Protein AF-A0A530RBL2-F1 (afdb_monomer)

Nearest PDB structures (foldseek):
  4amm-assembly1_A  TM=4.588E-01  e=7.054E+00  Micromonospora chersina
  3c8w-assembly1_A  TM=2.241E-01  e=6.669E+00  Legionella pneumophila subsp. pneumophila str. Philadelphia 1

Foldseek 3Di:
DDDDPPDPVVVVVVVVVVVVVVPPPPPPDPPDPDDDDDDQDDDDDPDADDDWKKWWKWFAPDQVVLVVQADPQWDWGDDPNTIIIIGIDDPPDDTPRTHTDDIGTD

pLDDT: mean 82.59, std 19.67, range [37.44, 98.62]

Mean predicted aligned error: 13.22 Å

Solvent-accessible surface area (backbone atoms only — not comparable to full-atom values): 6985 Å² total; per-residue (Å²): 133,83,82,82,75,80,55,70,71,63,58,56,57,56,62,58,58,60,61,64,62,73,70,71,73,70,78,78,70,80,79,79,78,79,84,78,91,72,84,88,78,87,79,91,69,95,71,78,79,86,73,74,52,19,46,36,36,23,39,33,97,39,62,66,59,25,50,74,63,44,52,96,56,35,48,53,49,77,57,95,95,39,27,34,30,41,34,58,37,59,78,92,69,87,56,87,85,46,45,83,74,51,74,48,71,124

Secondary structure (DSSP, 8-state):
-------HHHHHHHHHHHHHHTTS------S--------S-----SSPPSS--EEEEEEESSHHHHHHH--TTEEEEEETTEEEEEEEESTT---TT-EEEEEE--

Radius of gyration: 31.28 Å; Cα contacts (8 Å, |Δi|>4): 132; chains: 1; bounding box: 29×58×92 Å

Sequence (106 aa):
MKPHSLSARRIGVLLFSLWAFGLMTSASMPADSKFAVKPVVEKKLKELPPGPLFWRLENFPTLAQAQSAAGPTSLAAEVAGKVWLFTLGPKDGSTPGGAKVVEIGP

Structure (mmCIF, N/CA/C/O backbone):
data_AF-A0A530RBL2-F1
#
_entry.id   AF-A0A530RBL2-F1
#
loop_
_atom_site.group_PDB
_atom_site.id
_atom_site.type_symbol
_atom_site.label_atom_id
_atom_site.label_alt_id
_atom_site.label_comp_id
_atom_site.label_asym_id
_atom_site.label_entity_id
_atom_site.label_seq_id
_atom_site.pdbx_PDB_ins_code
_atom_site.Cartn_x
_atom_site.Cartn_y
_atom_site.Cartn_z
_atom_site.occupancy
_atom_site.B_iso_or_equiv
_atom_site.auth_seq_id
_atom_site.auth_comp_id
_atom_site.auth_asym_id
_atom_site.auth_atom_id
_atom_site.pdbx_PDB_model_num
ATOM 1 N N . MET A 1 1 ? 10.668 -41.959 -81.440 1.00 38.81 1 MET A N 1
ATOM 2 C CA . MET A 1 1 ? 10.076 -40.600 -81.452 1.00 38.81 1 MET A CA 1
ATOM 3 C C . MET A 1 1 ? 10.464 -39.881 -80.159 1.00 38.81 1 MET A C 1
ATOM 5 O O . MET A 1 1 ? 10.617 -40.542 -79.145 1.00 38.81 1 MET A 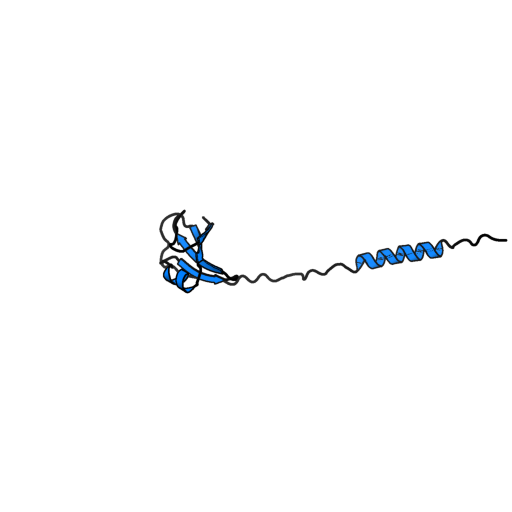O 1
ATOM 9 N N . LYS A 1 2 ? 10.740 -38.574 -80.265 1.00 37.44 2 LYS A N 1
ATOM 10 C CA . LYS A 1 2 ? 11.390 -37.639 -79.315 1.00 37.44 2 LYS A CA 1
ATOM 11 C C . LYS A 1 2 ? 11.008 -37.793 -77.818 1.00 37.44 2 LYS A C 1
ATOM 13 O O . LYS A 1 2 ? 9.815 -37.819 -77.528 1.00 37.44 2 LYS A O 1
ATOM 18 N N . PRO A 1 3 ? 11.960 -37.728 -76.862 1.00 47.91 3 PRO A N 1
ATOM 19 C CA . PRO A 1 3 ? 11.632 -37.407 -75.475 1.00 47.91 3 PRO A CA 1
ATOM 20 C C . PRO A 1 3 ? 11.299 -35.912 -75.365 1.00 47.91 3 PRO A C 1
ATOM 22 O O . PRO A 1 3 ? 12.079 -35.049 -75.776 1.00 47.91 3 PRO A O 1
ATOM 25 N N . HIS A 1 4 ? 10.117 -35.597 -74.837 1.00 50.47 4 HIS A N 1
ATOM 26 C CA . HIS A 1 4 ? 9.720 -34.224 -74.550 1.00 50.47 4 HIS A CA 1
ATOM 27 C C . HIS A 1 4 ? 10.572 -33.681 -73.400 1.00 50.47 4 HIS A C 1
ATOM 29 O O . HIS A 1 4 ? 10.361 -34.005 -72.235 1.00 50.47 4 HIS A O 1
ATOM 35 N N . SER A 1 5 ? 11.547 -32.843 -73.753 1.00 56.12 5 SER A N 1
ATOM 36 C CA . SER A 1 5 ? 12.251 -31.962 -72.827 1.00 56.12 5 SER A CA 1
ATOM 37 C C . SER A 1 5 ? 11.216 -31.104 -72.093 1.00 56.12 5 SER A C 1
ATOM 39 O O . SER A 1 5 ? 10.620 -30.187 -72.664 1.00 56.12 5 SER A O 1
ATOM 41 N N . LEU A 1 6 ? 10.971 -31.426 -70.823 1.00 53.50 6 LEU A N 1
ATOM 42 C CA . LEU A 1 6 ? 10.333 -30.515 -69.883 1.00 53.50 6 LEU A CA 1
ATOM 43 C C . LEU A 1 6 ? 11.253 -29.301 -69.766 1.00 53.50 6 LEU A C 1
ATOM 45 O O . LEU A 1 6 ? 12.302 -29.338 -69.131 1.00 53.50 6 LEU A O 1
ATOM 49 N N . SER A 1 7 ? 10.879 -28.250 -70.492 1.00 54.12 7 SER A N 1
ATOM 50 C CA . SER A 1 7 ? 11.623 -27.006 -70.602 1.00 54.12 7 SER A CA 1
ATOM 51 C C . SER A 1 7 ? 12.001 -26.482 -69.215 1.00 54.12 7 SER A C 1
ATOM 53 O O . SER A 1 7 ? 11.124 -26.151 -68.414 1.00 54.12 7 SER A O 1
ATOM 55 N N . ALA A 1 8 ? 13.308 -26.333 -68.972 1.00 52.38 8 ALA A N 1
ATOM 56 C CA . ALA A 1 8 ? 13.900 -25.682 -67.797 1.00 52.38 8 ALA A CA 1
ATOM 57 C C . ALA A 1 8 ? 13.274 -24.303 -67.485 1.00 52.38 8 ALA A C 1
ATOM 59 O O . ALA A 1 8 ? 13.295 -23.825 -66.352 1.00 52.38 8 ALA A O 1
ATOM 60 N N . ARG A 1 9 ? 12.622 -23.703 -68.486 1.00 51.78 9 ARG A N 1
ATOM 61 C CA . ARG A 1 9 ? 11.867 -22.455 -68.409 1.00 51.78 9 ARG A CA 1
ATOM 62 C C . ARG A 1 9 ? 10.640 -22.525 -67.489 1.00 51.78 9 ARG A C 1
ATOM 64 O O . ARG A 1 9 ? 10.267 -21.501 -66.934 1.00 51.78 9 ARG A O 1
ATOM 71 N N . ARG A 1 10 ? 10.019 -23.700 -67.297 1.00 51.19 10 ARG A N 1
ATOM 72 C CA . ARG A 1 10 ? 8.865 -23.867 -66.383 1.00 51.19 10 ARG A CA 1
ATOM 73 C C . ARG A 1 10 ? 9.283 -24.002 -64.915 1.00 51.19 10 ARG A C 1
ATOM 75 O O . ARG A 1 10 ? 8.537 -23.587 -64.038 1.00 51.19 10 ARG A O 1
ATOM 82 N N . ILE A 1 11 ? 10.484 -24.522 -64.656 1.00 51.78 11 ILE A N 1
ATOM 83 C CA . ILE A 1 11 ? 11.023 -24.721 -63.301 1.00 51.78 11 ILE A CA 1
ATOM 84 C C . ILE A 1 11 ? 11.540 -23.394 -62.723 1.00 51.78 11 ILE A C 1
ATOM 86 O O . ILE A 1 11 ? 11.299 -23.094 -61.556 1.00 51.78 11 ILE A O 1
ATOM 90 N N . GLY A 1 12 ? 12.166 -22.548 -63.552 1.00 47.72 12 GLY A N 1
ATOM 91 C CA . GLY A 1 12 ? 12.657 -21.233 -63.117 1.00 47.72 12 GLY A CA 1
ATOM 92 C C . GLY A 1 12 ? 11.552 -20.255 -62.693 1.00 47.72 12 GLY A C 1
ATOM 93 O O . GLY A 1 12 ? 11.740 -19.488 -61.754 1.00 47.72 12 GLY A O 1
ATOM 94 N N . VAL A 1 13 ? 10.379 -20.310 -63.334 1.00 52.59 13 VAL A N 1
ATOM 95 C CA . VAL A 1 13 ? 9.249 -19.410 -63.027 1.00 52.59 13 VAL A CA 1
ATOM 96 C C . VAL A 1 13 ? 8.567 -19.774 -61.700 1.00 52.59 13 VAL A C 1
ATOM 98 O O . VAL A 1 13 ? 8.151 -18.884 -60.962 1.00 52.59 13 VAL A O 1
ATOM 101 N N . LEU A 1 14 ? 8.502 -21.063 -61.350 1.00 52.38 14 LEU A N 1
ATOM 102 C CA . LEU A 1 14 ? 7.889 -21.517 -60.094 1.00 52.38 14 LEU A CA 1
ATOM 103 C C . LEU A 1 14 ? 8.753 -21.200 -58.861 1.00 52.38 14 LEU A C 1
ATOM 105 O O . LEU A 1 14 ? 8.213 -20.834 -57.820 1.00 52.38 14 LEU A O 1
ATOM 109 N N . LEU A 1 15 ? 10.083 -21.266 -58.978 1.00 52.88 15 LEU A N 1
ATOM 110 C CA . LEU A 1 15 ? 10.994 -20.943 -57.870 1.00 52.88 15 LEU A CA 1
ATOM 111 C C . LEU A 1 15 ? 11.083 -19.433 -57.590 1.00 52.88 15 LEU A C 1
ATOM 113 O O . LEU A 1 15 ? 11.213 -19.036 -56.435 1.00 52.88 15 LEU A O 1
ATOM 117 N N . PHE A 1 16 ? 10.925 -18.581 -58.608 1.00 52.69 16 PHE A N 1
ATOM 118 C CA . PHE A 1 16 ? 10.857 -17.124 -58.419 1.00 52.69 16 PHE A CA 1
ATOM 119 C C . PHE A 1 16 ? 9.554 -16.661 -57.744 1.00 52.69 16 PHE A C 1
ATOM 121 O O . PHE A 1 16 ? 9.559 -15.686 -56.994 1.00 52.69 16 PHE A O 1
ATOM 128 N N . SER A 1 17 ? 8.443 -17.375 -57.957 1.00 53.19 17 SER A N 1
ATOM 129 C CA . SER A 1 17 ? 7.152 -17.054 -57.333 1.00 53.19 17 SER A CA 1
ATOM 130 C C . SER A 1 17 ? 7.135 -17.292 -55.819 1.00 53.19 17 SER A C 1
ATOM 132 O O . SER A 1 17 ? 6.400 -16.608 -55.109 1.00 53.19 17 SER A O 1
ATOM 134 N N . LEU A 1 18 ? 7.922 -18.247 -55.310 1.00 51.22 18 LEU A N 1
ATOM 135 C CA . LEU A 1 18 ? 7.950 -18.573 -53.880 1.00 51.22 18 LEU A CA 1
ATOM 136 C C . LEU A 1 18 ? 8.740 -17.552 -53.048 1.00 51.22 18 LEU A C 1
ATOM 138 O O . LEU A 1 18 ? 8.463 -17.386 -51.863 1.00 51.22 18 LEU A O 1
ATOM 142 N N . TRP A 1 19 ? 9.690 -16.836 -53.656 1.00 50.78 19 TRP A N 1
ATOM 143 C CA . TRP A 1 19 ? 10.505 -15.856 -52.933 1.00 50.78 19 TRP A CA 1
ATOM 144 C C . TRP A 1 19 ? 9.790 -14.508 -52.752 1.00 50.78 19 TRP A C 1
ATOM 146 O O . TRP A 1 19 ? 9.979 -13.834 -51.743 1.00 50.78 19 TRP A O 1
ATOM 156 N N . ALA A 1 20 ? 8.890 -14.156 -53.675 1.00 51.78 20 ALA A N 1
ATOM 157 C CA . ALA A 1 20 ? 8.102 -12.925 -53.600 1.00 51.78 20 ALA A CA 1
ATOM 158 C C . ALA A 1 20 ? 6.994 -12.965 -52.526 1.00 51.78 20 ALA A C 1
ATOM 160 O O . ALA A 1 20 ? 6.628 -11.921 -51.990 1.00 51.78 20 ALA A O 1
ATOM 161 N N . PHE A 1 21 ? 6.485 -14.150 -52.168 1.00 51.75 21 PHE A N 1
ATOM 162 C CA . PHE A 1 21 ? 5.446 -14.288 -51.136 1.00 51.75 21 PHE A CA 1
ATOM 163 C C . PHE A 1 21 ? 5.992 -14.261 -49.702 1.00 51.75 21 PHE A C 1
ATOM 165 O O . PHE A 1 21 ? 5.283 -13.842 -48.790 1.00 51.75 21 PHE A O 1
ATOM 172 N N . GLY A 1 22 ? 7.253 -14.655 -49.490 1.00 52.06 22 GLY A N 1
ATOM 173 C CA . GLY A 1 22 ? 7.873 -14.671 -48.158 1.00 52.06 22 GLY A CA 1
ATOM 174 C C . GLY A 1 22 ? 8.212 -13.288 -47.590 1.00 52.06 22 GLY A C 1
ATOM 175 O O . GLY A 1 22 ? 8.464 -13.169 -46.396 1.00 52.06 22 GLY A O 1
ATOM 176 N N . LEU A 1 23 ? 8.207 -12.239 -48.421 1.00 53.84 23 LEU A N 1
ATOM 177 C CA . LEU A 1 23 ? 8.571 -10.873 -48.019 1.00 53.84 23 LEU A CA 1
ATOM 178 C C . LEU A 1 23 ? 7.369 -9.972 -47.687 1.00 53.84 23 LEU A C 1
ATOM 180 O O . LEU A 1 23 ? 7.573 -8.857 -47.215 1.00 53.84 23 LEU A O 1
ATOM 184 N N . MET A 1 24 ? 6.125 -10.417 -47.916 1.00 54.62 24 MET A N 1
ATOM 185 C CA . MET A 1 24 ? 4.933 -9.567 -47.733 1.00 54.62 24 MET A CA 1
ATOM 186 C C . MET A 1 24 ? 4.163 -9.787 -46.425 1.00 54.62 24 MET A C 1
ATOM 188 O O . MET A 1 24 ? 3.225 -9.046 -46.147 1.00 54.62 24 MET A O 1
ATOM 192 N N . THR A 1 25 ? 4.567 -10.734 -45.576 1.00 54.38 25 THR A N 1
ATOM 193 C CA . THR A 1 25 ? 3.961 -10.934 -44.246 1.00 54.38 25 THR A CA 1
ATOM 194 C C . THR A 1 25 ? 4.882 -10.459 -43.126 1.00 54.38 25 THR A C 1
ATOM 196 O O . THR A 1 25 ? 5.055 -11.139 -42.117 1.00 54.38 25 THR A O 1
ATOM 199 N N . SER A 1 26 ? 5.494 -9.288 -43.283 1.00 58.72 26 SER A N 1
ATOM 200 C CA . SER A 1 26 ? 6.033 -8.573 -42.127 1.00 58.72 26 SER A CA 1
ATOM 201 C C . SER A 1 26 ? 4.846 -7.976 -41.382 1.00 58.72 26 SER A C 1
ATOM 203 O O . SER A 1 26 ? 4.284 -6.971 -41.813 1.00 58.72 26 SER A O 1
ATOM 205 N N . ALA A 1 27 ? 4.418 -8.625 -40.297 1.00 65.25 27 ALA A N 1
ATOM 206 C CA . ALA A 1 27 ? 3.445 -8.044 -39.384 1.00 65.25 27 ALA A CA 1
ATOM 207 C C . ALA A 1 27 ? 3.986 -6.682 -38.924 1.00 65.25 27 ALA A C 1
ATOM 209 O O . ALA A 1 27 ? 4.985 -6.610 -38.209 1.00 65.25 27 ALA A O 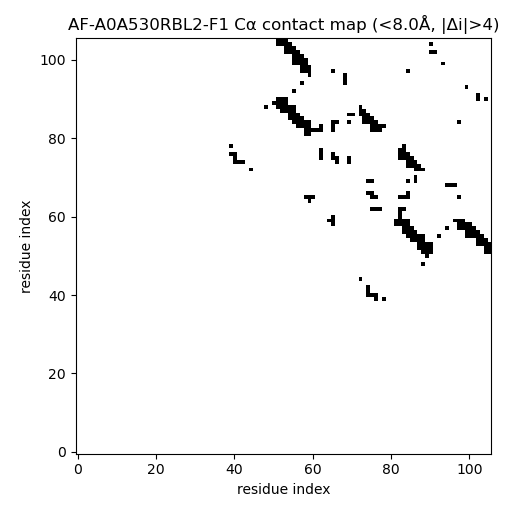1
ATOM 210 N N . SER A 1 28 ? 3.361 -5.599 -39.385 1.00 64.25 28 SER A N 1
ATOM 211 C CA . SER A 1 28 ? 3.644 -4.261 -38.882 1.00 64.25 28 SER A CA 1
ATOM 212 C C . SER A 1 28 ? 3.175 -4.232 -37.430 1.00 64.25 28 SER A C 1
ATOM 214 O O . SER A 1 28 ? 1.982 -4.135 -37.150 1.00 64.25 28 SER A O 1
ATOM 216 N N . MET A 1 29 ? 4.111 -4.402 -36.497 1.00 66.19 29 MET A N 1
ATOM 217 C CA . MET A 1 29 ? 3.872 -4.034 -35.108 1.00 66.19 29 MET A CA 1
ATOM 218 C C . MET A 1 29 ? 3.630 -2.522 -35.110 1.00 66.19 29 MET A C 1
ATOM 220 O O . MET A 1 29 ? 4.457 -1.805 -35.684 1.00 66.19 29 MET A O 1
ATOM 224 N N . PRO A 1 30 ? 2.527 -2.020 -34.531 1.00 67.88 30 PRO A N 1
ATOM 225 C CA . PRO A 1 30 ? 2.326 -0.585 -34.420 1.00 67.88 30 PRO A CA 1
ATOM 226 C C . PRO A 1 30 ? 3.536 0.020 -33.701 1.00 67.88 30 PRO A C 1
ATOM 228 O O . PRO A 1 30 ? 3.803 -0.283 -32.537 1.00 67.88 30 PRO A O 1
ATOM 231 N N . ALA A 1 31 ? 4.296 0.831 -34.436 1.00 67.75 31 ALA A N 1
ATOM 232 C CA . ALA A 1 31 ? 5.363 1.640 -33.880 1.00 67.75 31 ALA A CA 1
ATOM 233 C C . ALA A 1 31 ? 4.733 2.706 -32.973 1.00 67.75 31 ALA A C 1
ATOM 235 O O . ALA A 1 31 ? 3.726 3.314 -33.331 1.00 67.75 31 ALA A O 1
ATOM 236 N N . ASP A 1 32 ? 5.324 2.892 -31.794 1.00 63.53 32 ASP A N 1
ATOM 237 C CA . ASP A 1 32 ? 4.926 3.861 -30.769 1.00 63.53 32 ASP A CA 1
ATOM 238 C C . ASP A 1 32 ? 3.533 3.664 -30.149 1.00 63.53 32 ASP A C 1
ATOM 240 O O . ASP A 1 32 ? 2.608 4.468 -30.278 1.00 63.53 32 ASP A O 1
ATOM 244 N N . SER A 1 33 ? 3.418 2.626 -29.317 1.00 68.94 33 SER A N 1
ATOM 245 C CA . SER A 1 33 ? 2.444 2.658 -28.223 1.00 68.94 33 SER A CA 1
ATOM 246 C C . SER A 1 33 ? 2.904 3.696 -27.196 1.00 68.94 33 SER A C 1
ATOM 248 O O . SER A 1 33 ? 3.736 3.407 -26.340 1.00 68.94 33 SER A O 1
ATOM 250 N N . LYS A 1 34 ? 2.395 4.928 -27.296 1.00 77.06 34 LYS A N 1
ATOM 251 C CA . LYS A 1 34 ? 2.679 6.007 -26.339 1.00 77.06 34 LYS A CA 1
ATOM 252 C C . LYS A 1 34 ? 2.359 5.544 -24.911 1.00 77.06 34 LYS A C 1
ATOM 254 O O . LYS A 1 34 ? 1.191 5.456 -24.533 1.00 77.06 34 LYS A O 1
ATOM 259 N N . PHE A 1 35 ? 3.387 5.269 -24.108 1.00 80.00 35 PHE A N 1
ATOM 260 C CA . PHE A 1 35 ? 3.217 4.942 -22.693 1.00 80.00 35 PHE A CA 1
ATOM 261 C C . PHE A 1 35 ? 2.684 6.173 -21.951 1.00 80.00 35 PHE A C 1
ATOM 263 O O . PHE A 1 35 ? 3.350 7.205 -21.866 1.00 80.00 35 PHE A O 1
ATOM 270 N N . ALA A 1 36 ? 1.461 6.081 -21.432 1.00 79.31 36 ALA A N 1
ATOM 271 C CA . ALA A 1 36 ? 0.861 7.125 -20.614 1.00 79.31 36 ALA A CA 1
ATOM 272 C C . ALA A 1 36 ? 1.011 6.763 -19.134 1.00 79.31 36 ALA A C 1
ATOM 274 O O . ALA A 1 36 ? 0.352 5.847 -18.642 1.00 79.31 36 ALA A O 1
ATOM 275 N N . VAL A 1 37 ? 1.855 7.502 -18.416 1.00 84.50 37 VAL A N 1
ATOM 276 C CA . VAL A 1 37 ? 1.961 7.390 -16.958 1.00 84.50 37 VAL A CA 1
ATOM 277 C C . VAL A 1 37 ? 0.870 8.259 -16.339 1.00 84.50 37 VAL A C 1
ATOM 279 O O . VAL A 1 37 ? 0.964 9.485 -16.350 1.00 84.50 37 VAL A O 1
ATOM 282 N N . LYS A 1 38 ? -0.194 7.628 -15.832 1.00 87.94 38 LYS A N 1
ATOM 283 C CA . LYS A 1 38 ? -1.222 8.301 -15.027 1.00 87.94 38 LYS A CA 1
ATOM 284 C C . LYS A 1 38 ? -0.974 7.984 -13.549 1.00 87.94 38 LYS A C 1
ATOM 286 O O . LYS A 1 38 ? -0.873 6.800 -13.223 1.00 87.94 38 LYS A O 1
ATOM 291 N N . PRO A 1 39 ? -0.872 8.989 -12.662 1.00 89.94 39 PRO A N 1
ATOM 292 C CA . PRO A 1 39 ? -0.742 8.728 -11.235 1.00 89.94 39 PRO A CA 1
ATOM 293 C C . PRO A 1 39 ? -1.990 7.995 -10.733 1.00 89.94 39 PRO A C 1
ATOM 295 O O . PRO A 1 39 ? -3.112 8.387 -11.050 1.00 89.94 39 PRO A O 1
ATOM 298 N N . VAL A 1 40 ? -1.788 6.915 -9.974 1.00 92.69 40 VAL A N 1
ATOM 299 C CA . VAL A 1 40 ? -2.890 6.137 -9.381 1.00 92.69 40 VAL A CA 1
ATOM 300 C C . VA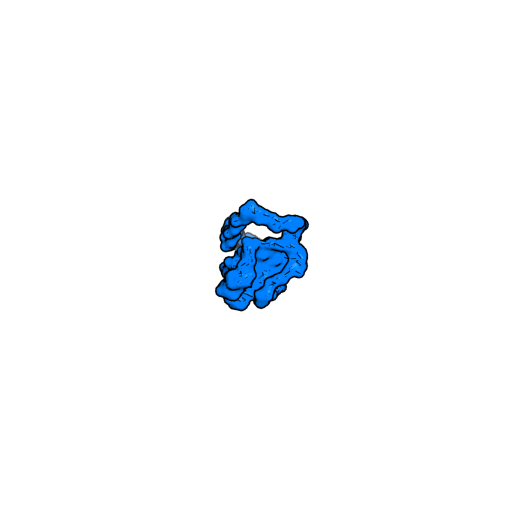L A 1 40 ? -3.436 6.859 -8.151 1.00 92.69 40 VAL A C 1
ATOM 302 O O . VAL A 1 40 ? -4.640 7.050 -8.025 1.00 92.69 40 VAL A O 1
ATOM 305 N N . VAL A 1 41 ? -2.537 7.266 -7.251 1.00 94.12 41 VAL A N 1
ATOM 306 C CA . VAL A 1 41 ? -2.842 7.981 -6.006 1.00 94.12 41 VAL A CA 1
ATOM 307 C C . VAL A 1 41 ? -1.736 8.987 -5.723 1.00 94.12 41 VAL A C 1
ATOM 309 O O . VAL A 1 41 ? -0.579 8.745 -6.067 1.00 94.12 41 VAL A O 1
ATOM 312 N N . GLU A 1 42 ? -2.066 10.072 -5.031 1.00 94.81 42 GLU A N 1
ATOM 313 C CA . GLU A 1 42 ? -1.081 11.016 -4.506 1.00 94.81 42 GLU A CA 1
ATOM 314 C C . GLU A 1 42 ? -1.516 11.502 -3.121 1.00 94.81 42 GLU A C 1
ATOM 316 O O . GLU A 1 42 ? -2.701 11.732 -2.871 1.00 94.81 42 GLU A O 1
ATOM 321 N N . LYS A 1 43 ? -0.549 11.675 -2.216 1.00 93.81 43 LYS A N 1
ATOM 322 C CA . LYS A 1 43 ? -0.751 12.315 -0.915 1.00 93.81 43 LYS A CA 1
ATOM 323 C C . LYS A 1 43 ? 0.399 13.252 -0.626 1.00 93.81 43 LYS A C 1
ATOM 325 O O . LYS A 1 43 ? 1.547 12.826 -0.548 1.00 93.81 43 LYS A O 1
ATOM 330 N N . LYS A 1 44 ? 0.074 14.518 -0.392 1.00 94.88 44 LYS A N 1
ATOM 331 C CA . LYS A 1 44 ? 1.035 15.484 0.134 1.00 94.88 44 LYS A CA 1
ATOM 332 C C . LYS A 1 44 ? 1.157 15.287 1.639 1.00 94.88 44 LYS A C 1
ATOM 334 O O . LYS A 1 44 ? 0.168 15.394 2.364 1.00 94.88 44 LYS A O 1
ATOM 339 N N . LEU A 1 45 ? 2.366 14.988 2.095 1.00 93.19 45 LEU A N 1
ATOM 340 C CA . LEU A 1 45 ? 2.708 14.886 3.510 1.00 93.19 45 LEU A CA 1
ATOM 341 C C . LEU A 1 45 ? 3.402 16.179 3.936 1.00 93.19 45 LEU A C 1
ATOM 343 O O . LEU A 1 4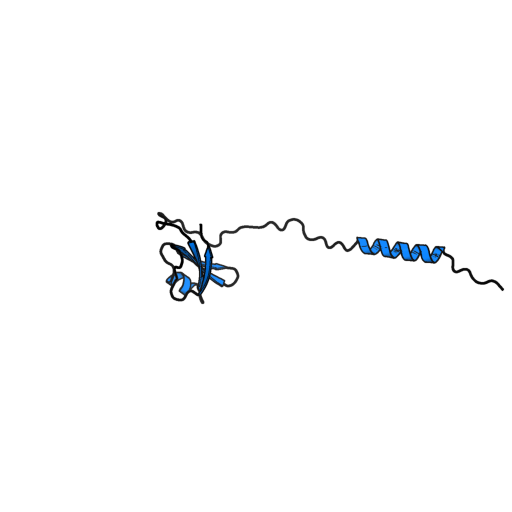5 ? 4.230 16.704 3.197 1.00 93.19 45 LEU A O 1
ATOM 347 N N . LYS A 1 46 ? 3.046 16.706 5.112 1.00 93.56 46 LYS A N 1
ATOM 348 C CA . LYS A 1 46 ? 3.719 17.888 5.676 1.00 93.56 46 LYS A CA 1
ATOM 349 C C . LYS A 1 46 ? 5.151 17.558 6.087 1.00 93.56 46 LYS A C 1
ATOM 351 O O . LYS A 1 46 ? 6.052 18.353 5.867 1.00 93.56 46 LYS A O 1
ATOM 356 N N . GLU A 1 47 ? 5.327 16.372 6.657 1.00 93.31 47 GLU A N 1
ATOM 357 C CA . GLU A 1 47 ? 6.594 15.849 7.150 1.00 93.31 47 GLU A CA 1
ATOM 358 C C . GLU A 1 47 ? 6.665 14.356 6.832 1.00 93.31 47 GLU A C 1
ATOM 360 O O . GLU A 1 47 ? 5.642 13.662 6.798 1.00 93.31 47 GLU A O 1
ATOM 365 N N . LEU A 1 48 ? 7.878 13.874 6.573 1.00 93.56 48 LEU A N 1
ATOM 366 C CA . LEU A 1 48 ? 8.143 12.457 6.363 1.00 93.56 48 LEU A CA 1
ATOM 367 C C . LEU A 1 48 ? 8.498 11.791 7.697 1.00 93.56 48 LEU A C 1
ATOM 369 O O . LEU A 1 48 ? 9.150 12.428 8.528 1.00 93.56 48 LEU A O 1
ATOM 373 N N . PRO A 1 49 ? 8.117 10.515 7.912 1.00 91.81 49 PRO A N 1
ATOM 374 C CA . PRO A 1 49 ? 8.606 9.773 9.065 1.00 91.81 49 PRO A CA 1
ATOM 375 C C . PRO A 1 49 ? 10.143 9.743 9.066 1.00 91.81 49 PRO A C 1
ATOM 377 O O . PRO A 1 49 ? 10.748 9.663 7.993 1.00 91.81 49 PRO A O 1
ATOM 380 N N . PRO A 1 50 ? 10.788 9.811 10.240 1.00 93.12 50 PRO A N 1
ATOM 381 C CA . PRO A 1 50 ? 12.241 9.801 10.318 1.00 93.12 50 PRO A CA 1
ATOM 382 C C . PRO A 1 50 ? 12.822 8.432 9.935 1.00 93.12 50 PRO A C 1
ATOM 384 O O . PRO A 1 50 ? 12.216 7.390 10.186 1.00 93.12 50 PRO A O 1
ATOM 387 N N . GLY A 1 51 ? 14.048 8.444 9.403 1.00 95.06 51 GLY A N 1
ATOM 388 C CA . GLY A 1 51 ? 14.808 7.241 9.047 1.00 95.06 51 GLY A CA 1
ATOM 389 C C . GLY A 1 51 ? 14.578 6.743 7.610 1.00 95.06 51 GLY A C 1
ATOM 390 O O . GLY A 1 51 ? 13.910 7.412 6.823 1.00 95.06 51 GLY A O 1
ATOM 391 N N . PRO A 1 52 ? 15.170 5.591 7.234 1.00 96.25 52 PRO A N 1
ATOM 392 C CA . PRO A 1 52 ? 14.990 4.995 5.910 1.00 96.25 52 PRO A CA 1
ATOM 393 C C . PRO A 1 52 ? 13.529 4.605 5.654 1.00 96.25 52 PRO A C 1
ATOM 395 O O . PRO A 1 52 ? 12.913 3.922 6.475 1.00 96.25 52 PRO A O 1
ATOM 398 N N . LEU A 1 53 ? 12.991 5.011 4.502 1.00 97.12 53 LEU A N 1
ATOM 399 C CA . LEU A 1 53 ? 11.590 4.802 4.145 1.00 97.12 53 LEU A CA 1
ATOM 400 C C . LEU A 1 53 ? 11.438 3.768 3.039 1.00 97.12 53 LEU A C 1
ATOM 402 O O . LEU A 1 53 ? 12.133 3.810 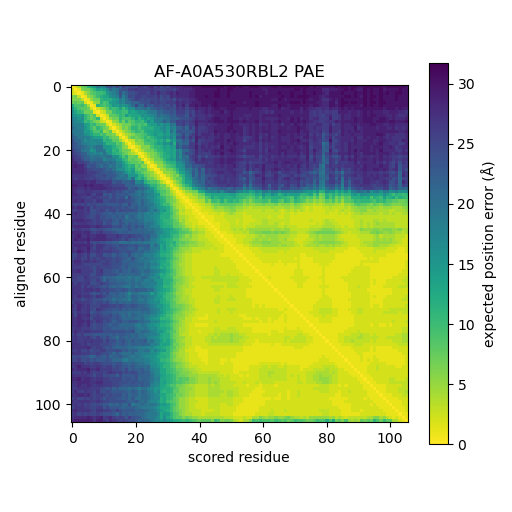2.028 1.00 97.12 53 LEU A O 1
ATOM 406 N N . PHE A 1 54 ? 10.467 2.887 3.231 1.00 97.75 54 PHE A N 1
ATOM 407 C CA . PHE A 1 54 ? 10.106 1.836 2.302 1.00 97.75 54 PHE A CA 1
ATOM 408 C C . PHE A 1 54 ? 8.638 1.996 1.913 1.00 97.75 54 PHE A C 1
ATOM 410 O O . PHE A 1 54 ? 7.776 2.271 2.755 1.00 97.75 54 PHE A O 1
ATOM 417 N N . TRP A 1 55 ? 8.345 1.792 0.633 1.00 97.50 55 TRP A N 1
ATOM 418 C CA . TRP A 1 55 ? 6.985 1.584 0.166 1.00 97.50 55 TRP A CA 1
ATOM 419 C C . TRP A 1 55 ? 6.581 0.147 0.452 1.00 97.50 55 TRP A C 1
ATOM 421 O O . TRP A 1 55 ? 7.100 -0.789 -0.157 1.00 97.50 55 TRP A O 1
ATOM 431 N N . ARG A 1 56 ? 5.619 -0.026 1.352 1.00 97.94 56 ARG A N 1
ATOM 432 C CA . ARG A 1 56 ? 4.930 -1.295 1.560 1.00 97.94 56 ARG A CA 1
ATOM 433 C C . ARG A 1 56 ? 3.649 -1.313 0.740 1.00 97.94 56 ARG A C 1
ATOM 435 O O . ARG A 1 56 ? 2.812 -0.419 0.881 1.00 97.94 56 ARG A O 1
ATOM 442 N N . LEU A 1 57 ? 3.508 -2.330 -0.104 1.00 98.06 57 LEU A N 1
ATOM 443 C CA . LEU A 1 57 ? 2.315 -2.571 -0.908 1.00 98.06 57 LEU A CA 1
ATOM 444 C C . LEU A 1 57 ? 1.600 -3.805 -0.371 1.00 98.06 57 LEU A C 1
ATOM 446 O O . LEU A 1 57 ? 2.150 -4.911 -0.367 1.00 98.06 57 LEU A O 1
ATOM 450 N N . GLU A 1 58 ? 0.363 -3.606 0.057 1.00 98.62 58 GLU A N 1
ATOM 451 C CA . GLU A 1 58 ? -0.512 -4.651 0.579 1.00 98.62 58 GLU A CA 1
ATOM 452 C C . GLU A 1 58 ? -1.789 -4.732 -0.263 1.00 98.62 58 GLU A C 1
ATOM 454 O O . GLU A 1 58 ? -2.240 -3.734 -0.830 1.00 98.62 58 GLU A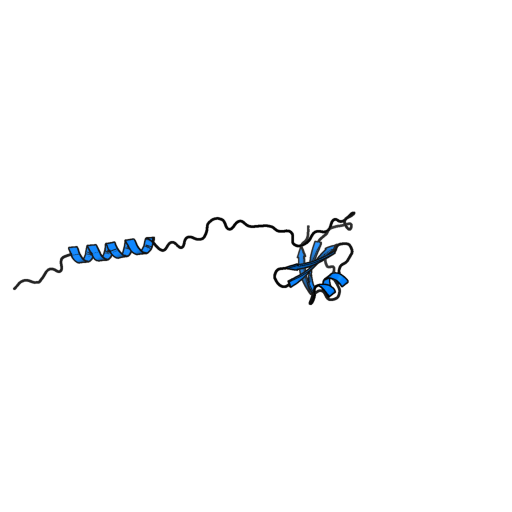 O 1
ATOM 459 N N . ASN A 1 59 ? -2.372 -5.924 -0.386 1.00 98.62 59 ASN A N 1
ATOM 460 C CA . ASN A 1 59 ? -3.697 -6.112 -0.976 1.00 98.62 59 ASN A CA 1
ATOM 461 C C . ASN A 1 59 ? -4.747 -6.296 0.119 1.00 98.62 59 ASN A C 1
ATOM 463 O O . ASN A 1 59 ? -4.482 -6.934 1.137 1.00 98.62 59 ASN A O 1
ATOM 467 N N . PHE A 1 60 ? -5.937 -5.754 -0.123 1.00 98.62 60 PHE A N 1
ATOM 468 C CA . PHE A 1 60 ? -7.105 -5.912 0.741 1.00 98.62 60 PHE A CA 1
ATOM 469 C C . PHE A 1 60 ? -8.269 -6.539 -0.038 1.00 98.62 60 PHE A C 1
ATOM 471 O O . PHE A 1 60 ? -8.329 -6.401 -1.260 1.00 98.62 60 PHE A O 1
ATOM 478 N N . PRO A 1 61 ? -9.218 -7.201 0.644 1.00 98.19 61 PRO A N 1
ATOM 479 C CA . PRO A 1 61 ? -10.424 -7.723 0.003 1.00 98.19 61 PRO A CA 1
ATOM 480 C C . PRO A 1 61 ? -11.338 -6.637 -0.581 1.00 98.19 61 PRO A C 1
ATOM 482 O O . PRO A 1 61 ? -11.961 -6.857 -1.616 1.00 98.19 61 PRO A O 1
ATOM 485 N N . THR A 1 62 ? -11.445 -5.474 0.074 1.00 98.25 62 THR A N 1
ATOM 486 C CA . THR A 1 62 ? -12.304 -4.366 -0.377 1.00 98.25 62 THR A CA 1
ATOM 487 C C . THR A 1 62 ? -11.643 -3.008 -0.174 1.00 98.25 62 THR A C 1
ATOM 489 O O . THR A 1 62 ? -10.842 -2.820 0.747 1.00 98.25 62 THR A O 1
ATOM 492 N N . LEU A 1 63 ? -12.015 -2.029 -1.009 1.00 98.31 63 LEU A N 1
ATOM 493 C CA . LEU A 1 63 ? -11.505 -0.659 -0.902 1.00 98.31 63 LEU A CA 1
ATOM 494 C C . LEU A 1 63 ? -11.829 -0.029 0.457 1.00 98.31 63 LEU A C 1
ATOM 496 O O . LEU A 1 63 ? -10.972 0.629 1.039 1.00 98.31 63 LEU A O 1
ATOM 500 N N . ALA A 1 64 ? -13.021 -0.294 0.996 1.00 98.31 64 ALA A N 1
ATOM 501 C CA . ALA A 1 64 ? -13.423 0.193 2.312 1.00 98.31 64 ALA A CA 1
ATOM 502 C C . ALA A 1 64 ? -12.491 -0.321 3.422 1.00 98.31 64 ALA A C 1
ATOM 504 O O . ALA A 1 64 ? -12.061 0.460 4.266 1.00 98.31 64 ALA A O 1
ATOM 505 N N . GLN A 1 65 ? -12.111 -1.603 3.394 1.00 98.44 65 GLN A N 1
ATOM 506 C CA . GLN A 1 65 ? -11.176 -2.161 4.378 1.00 98.44 65 GLN A CA 1
ATOM 507 C C . GLN A 1 65 ? -9.783 -1.535 4.261 1.00 98.44 65 GLN A C 1
ATOM 509 O O . GLN A 1 65 ? -9.192 -1.181 5.279 1.00 98.44 65 GLN A O 1
ATOM 514 N N . ALA A 1 66 ? -9.285 -1.333 3.037 1.00 98.38 66 ALA A N 1
ATOM 515 C CA . ALA A 1 66 ? -8.013 -0.646 2.820 1.00 98.38 66 ALA A CA 1
ATOM 516 C C . ALA A 1 66 ? -8.049 0.800 3.338 1.00 98.38 66 ALA A C 1
ATOM 518 O O . ALA A 1 66 ? -7.104 1.251 3.980 1.00 98.38 66 ALA A O 1
ATOM 519 N N . GLN A 1 67 ? -9.144 1.524 3.096 1.00 98.00 67 GLN A N 1
ATOM 520 C CA . GLN A 1 67 ? -9.333 2.892 3.583 1.00 98.00 67 GLN A CA 1
ATOM 521 C C . GLN A 1 67 ? -9.413 2.951 5.111 1.00 98.00 67 GLN A C 1
ATOM 523 O O . GLN A 1 67 ? -8.797 3.828 5.710 1.00 98.00 67 GLN A O 1
ATOM 528 N N . SER A 1 68 ? -10.116 2.013 5.751 1.00 98.12 68 SER A N 1
ATOM 529 C CA . SER A 1 68 ? -10.177 1.924 7.215 1.00 98.12 68 SER A CA 1
ATOM 530 C C . SER A 1 68 ? -8.827 1.579 7.846 1.00 98.12 68 SER A C 1
ATOM 532 O O . SER A 1 68 ? -8.543 2.029 8.951 1.00 98.12 68 SER A O 1
ATOM 534 N N . ALA A 1 69 ? -7.994 0.801 7.154 1.00 97.88 69 ALA A N 1
ATOM 535 C CA . ALA A 1 69 ? -6.650 0.449 7.601 1.00 97.88 69 ALA A CA 1
ATOM 536 C C . ALA A 1 69 ? -5.591 1.526 7.285 1.00 97.88 69 ALA A C 1
ATOM 538 O O . ALA A 1 69 ? -4.456 1.431 7.755 1.00 97.88 69 ALA A O 1
ATOM 539 N N . ALA A 1 70 ? -5.926 2.540 6.479 1.00 97.25 70 ALA A N 1
ATOM 540 C CA . ALA A 1 70 ? -4.972 3.541 6.024 1.00 97.25 70 ALA A CA 1
ATOM 541 C C . ALA A 1 70 ? -4.504 4.458 7.165 1.00 97.25 70 ALA A C 1
ATOM 543 O O . ALA A 1 70 ? -5.293 5.153 7.804 1.00 97.25 70 ALA A O 1
ATOM 544 N N . GLY A 1 71 ? -3.187 4.501 7.377 1.00 95.19 71 GLY A N 1
ATOM 545 C CA . GLY A 1 71 ? -2.547 5.387 8.341 1.00 95.19 71 GLY A CA 1
ATOM 546 C C . GLY A 1 71 ? -2.211 6.784 7.792 1.00 95.19 71 GLY A C 1
ATOM 547 O O . GLY A 1 71 ? -2.488 7.120 6.632 1.00 95.19 71 GLY A O 1
ATOM 548 N N . PRO A 1 72 ? -1.536 7.618 8.607 1.00 95.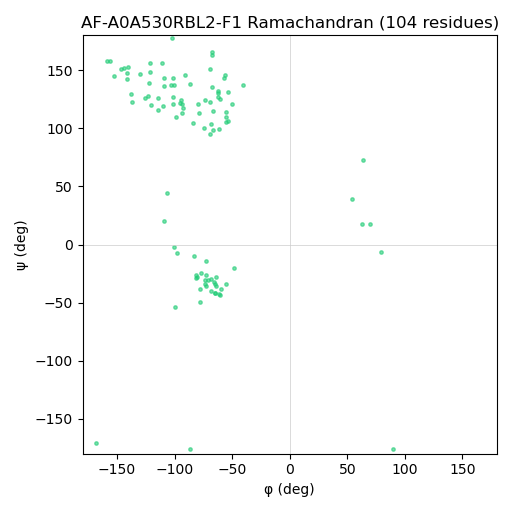19 72 PRO A N 1
ATOM 549 C CA . PRO A 1 72 ? -1.137 8.977 8.230 1.00 95.19 72 PRO A CA 1
ATOM 550 C C . PRO A 1 72 ? -0.306 9.044 6.943 1.00 95.19 72 PRO A C 1
ATOM 552 O O . PRO A 1 72 ? -0.481 9.965 6.147 1.00 95.19 72 PRO A O 1
ATOM 555 N N . THR A 1 73 ? 0.523 8.035 6.685 1.00 96.81 73 THR A N 1
ATOM 556 C CA . THR A 1 73 ? 1.399 7.934 5.507 1.00 96.81 73 THR A CA 1
ATOM 557 C C . THR A 1 73 ? 0.952 6.865 4.510 1.00 96.81 73 THR A C 1
ATOM 559 O O . THR A 1 73 ? 1.745 6.415 3.681 1.00 96.81 73 THR A O 1
ATOM 562 N N . SER A 1 74 ? -0.323 6.473 4.573 1.00 97.19 74 SER A N 1
ATOM 563 C CA . SER A 1 74 ? -0.905 5.479 3.676 1.00 97.19 74 SER A CA 1
ATOM 564 C C . SER A 1 74 ? -1.925 6.075 2.704 1.00 97.19 74 SER A C 1
ATOM 566 O O . SER A 1 74 ? -2.538 7.120 2.967 1.00 97.19 74 SER A O 1
ATOM 568 N N . LEU A 1 75 ? -2.110 5.371 1.587 1.00 97.69 75 LEU A N 1
ATOM 569 C CA . LEU A 1 75 ? -3.064 5.642 0.515 1.00 97.69 75 LEU A CA 1
ATOM 570 C C . LEU A 1 75 ? -3.706 4.333 0.062 1.00 97.69 75 LEU A C 1
ATOM 572 O O . LEU A 1 75 ?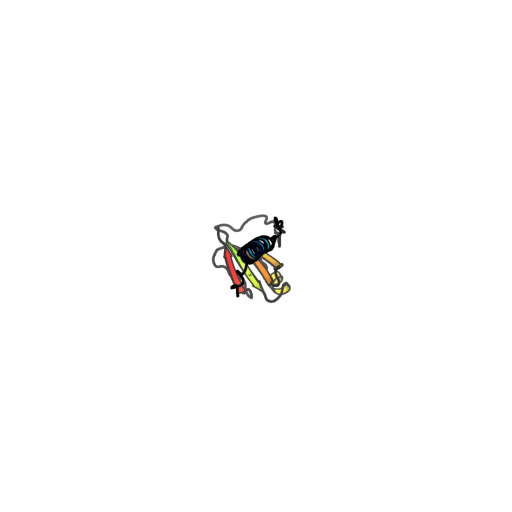 -3.001 3.380 -0.260 1.00 97.69 75 LEU A O 1
ATOM 576 N N . ALA A 1 76 ? -5.034 4.301 0.002 1.00 98.06 76 ALA A N 1
ATOM 577 C CA . ALA A 1 76 ? -5.785 3.172 -0.530 1.00 98.06 76 ALA A CA 1
ATOM 578 C C . ALA A 1 76 ? -6.301 3.495 -1.936 1.00 98.06 76 ALA A C 1
ATOM 580 O O . ALA A 1 76 ? -6.799 4.599 -2.164 1.00 98.06 76 ALA A O 1
ATOM 581 N N . ALA A 1 77 ? -6.212 2.542 -2.861 1.00 98.06 77 ALA A N 1
ATOM 582 C CA . ALA A 1 77 ? -6.830 2.665 -4.178 1.00 98.06 77 ALA A CA 1
ATOM 583 C C . ALA A 1 77 ? -7.108 1.321 -4.827 1.00 98.06 77 ALA A C 1
ATOM 585 O O . ALA A 1 77 ? -6.463 0.316 -4.540 1.00 98.06 77 ALA A O 1
ATOM 586 N N . GLU A 1 78 ? -8.046 1.341 -5.762 1.00 97.88 78 GLU A N 1
ATOM 587 C CA . GLU A 1 78 ? -8.319 0.225 -6.645 1.00 97.88 78 GLU A CA 1
ATOM 588 C C . GLU A 1 78 ? -7.690 0.493 -8.014 1.00 97.88 78 GLU A C 1
ATOM 590 O O . GLU A 1 78 ? -7.974 1.503 -8.658 1.00 97.88 78 GLU A O 1
ATOM 595 N N . VAL A 1 79 ? -6.797 -0.393 -8.451 1.00 96.31 79 VAL A N 1
ATOM 596 C CA . VAL A 1 79 ? -6.161 -0.312 -9.770 1.00 96.31 79 VAL A CA 1
ATOM 597 C C . VAL A 1 79 ? -5.757 -1.701 -10.242 1.00 96.31 79 VAL A C 1
ATOM 599 O O . VAL A 1 79 ? -5.361 -2.553 -9.445 1.00 96.31 79 VAL A O 1
ATOM 602 N N . ALA A 1 80 ? -5.859 -1.932 -11.553 1.00 93.88 80 ALA A N 1
ATOM 603 C CA . ALA A 1 80 ? -5.543 -3.215 -12.184 1.00 93.88 80 ALA A CA 1
ATOM 604 C C . ALA A 1 80 ? -6.301 -4.408 -11.554 1.00 93.88 80 ALA A C 1
ATOM 606 O O . ALA A 1 80 ? -5.735 -5.483 -11.367 1.00 93.88 80 ALA A O 1
ATOM 607 N N . GLY A 1 81 ? -7.577 -4.202 -11.196 1.00 96.50 81 GLY A N 1
ATOM 608 C CA . GLY A 1 81 ? -8.448 -5.241 -10.625 1.00 96.50 81 GLY A CA 1
ATOM 609 C C . GLY A 1 81 ? -8.078 -5.673 -9.204 1.00 96.50 81 GLY A C 1
ATOM 610 O O . GLY A 1 81 ? -8.475 -6.749 -8.763 1.00 96.50 81 GLY A O 1
ATOM 611 N N . LYS A 1 82 ? -7.282 -4.868 -8.497 1.00 97.81 82 LYS A N 1
ATOM 612 C CA . LYS A 1 82 ? -6.827 -5.130 -7.132 1.00 97.81 82 LYS A CA 1
ATOM 613 C C . LYS A 1 82 ? -7.070 -3.911 -6.262 1.00 97.81 82 LYS A C 1
ATOM 615 O O . LYS A 1 82 ? -6.913 -2.778 -6.715 1.00 97.81 82 LYS A O 1
ATOM 620 N N . VAL A 1 83 ? -7.376 -4.160 -4.994 1.00 98.56 83 VAL A N 1
ATOM 621 C CA . VAL A 1 83 ? -7.397 -3.128 -3.962 1.00 98.56 83 VAL A CA 1
ATOM 622 C C . VAL A 1 83 ? -6.042 -3.111 -3.276 1.00 98.56 83 VAL A C 1
ATOM 624 O O . VAL A 1 83 ? -5.613 -4.109 -2.696 1.00 98.56 83 VAL A O 1
ATOM 627 N N . TRP A 1 84 ? -5.390 -1.960 -3.335 1.00 98.50 84 TRP A N 1
ATOM 628 C CA . TRP A 1 84 ? -4.066 -1.713 -2.799 1.00 98.50 84 TRP A CA 1
ATOM 629 C C . TRP A 1 84 ? -4.136 -0.803 -1.582 1.00 98.50 84 TRP A C 1
ATOM 631 O O . TRP A 1 84 ? -4.890 0.172 -1.566 1.00 98.50 84 TRP A O 1
ATOM 641 N N . LEU A 1 85 ? -3.276 -1.081 -0.607 1.00 98.62 85 LEU A N 1
ATOM 642 C CA . LEU A 1 85 ? -2.836 -0.119 0.390 1.00 98.62 85 LEU A CA 1
ATOM 643 C C . LEU A 1 85 ? -1.341 0.134 0.183 1.00 98.62 85 LEU A C 1
ATOM 645 O O . LEU A 1 85 ? -0.520 -0.771 0.334 1.00 98.62 85 LEU A O 1
ATOM 649 N N . PHE A 1 86 ? -1.003 1.369 -0.170 1.00 98.00 86 PHE A N 1
ATOM 650 C CA . PHE A 1 86 ? 0.366 1.863 -0.262 1.00 98.00 86 PHE A CA 1
ATOM 651 C C . PHE A 1 86 ? 0.698 2.556 1.053 1.00 98.00 86 PHE A C 1
ATOM 653 O O . PHE A 1 86 ? 0.010 3.505 1.420 1.00 98.00 86 PHE A O 1
ATOM 660 N N . THR A 1 87 ? 1.734 2.115 1.759 1.00 97.81 87 THR A N 1
ATOM 661 C CA . THR A 1 87 ? 2.173 2.741 3.013 1.00 97.81 87 THR A CA 1
ATOM 662 C C . THR A 1 87 ? 3.645 3.100 2.928 1.00 97.81 87 THR A C 1
ATOM 664 O O . THR A 1 87 ? 4.471 2.234 2.652 1.00 97.81 87 THR A O 1
ATOM 667 N N . LEU A 1 88 ? 3.969 4.363 3.201 1.00 97.25 88 LEU A N 1
ATOM 668 C CA . LEU A 1 88 ? 5.347 4.820 3.351 1.00 97.25 88 LEU A CA 1
ATOM 669 C C . LEU A 1 88 ? 5.743 4.747 4.831 1.00 97.25 88 LEU A C 1
ATOM 671 O O . LEU A 1 88 ? 5.134 5.419 5.668 1.00 97.25 88 LEU A O 1
ATOM 675 N N . GLY A 1 89 ? 6.735 3.926 5.171 1.00 96.38 89 GLY A N 1
ATOM 676 C CA . GLY A 1 89 ? 7.123 3.708 6.566 1.00 96.38 89 GLY A CA 1
ATOM 677 C C . GLY A 1 89 ? 8.449 2.965 6.737 1.00 96.38 89 GLY A C 1
ATOM 678 O O . GLY A 1 89 ? 9.175 2.784 5.759 1.00 96.38 89 GLY A O 1
ATOM 679 N N . PRO A 1 90 ? 8.784 2.550 7.973 1.00 96.06 90 PRO A N 1
ATOM 680 C CA . PRO A 1 90 ? 10.001 1.796 8.242 1.00 96.06 90 PRO A CA 1
ATOM 681 C C . PRO A 1 90 ? 9.942 0.401 7.615 1.00 96.06 90 PRO A C 1
ATOM 683 O O . PRO A 1 90 ? 8.869 -0.118 7.286 1.00 96.06 90 PRO A O 1
ATOM 686 N N . LYS A 1 91 ? 11.122 -0.209 7.499 1.00 95.94 91 LYS A N 1
ATOM 687 C CA . LYS A 1 91 ? 11.296 -1.575 7.011 1.00 95.94 91 LYS A CA 1
ATOM 688 C C . LYS A 1 91 ? 10.485 -2.587 7.832 1.00 95.94 91 LYS A C 1
ATOM 690 O O . LYS A 1 91 ? 10.335 -2.426 9.041 1.00 95.94 91 LYS A O 1
ATOM 695 N N . ASP A 1 92 ? 9.998 -3.631 7.169 1.00 95.19 92 ASP A N 1
ATOM 696 C CA . ASP A 1 92 ? 9.356 -4.816 7.746 1.00 95.19 92 ASP A CA 1
ATOM 697 C C . ASP A 1 92 ? 8.056 -4.542 8.523 1.00 95.19 92 ASP A C 1
ATOM 699 O O . ASP A 1 92 ? 7.566 -5.395 9.264 1.00 95.19 92 ASP A O 1
ATOM 703 N N . GLY A 1 93 ? 7.437 -3.376 8.316 1.00 92.56 93 GLY A N 1
ATOM 704 C CA . GLY A 1 93 ? 6.117 -3.090 8.872 1.00 92.56 93 GLY A CA 1
ATOM 705 C C . GLY A 1 93 ? 5.007 -3.950 8.247 1.00 92.56 93 GLY A C 1
ATOM 706 O O . GLY A 1 93 ? 5.170 -4.549 7.183 1.00 92.56 93 GLY A O 1
ATOM 707 N N . SER A 1 94 ? 3.843 -3.972 8.895 1.00 94.94 94 SER A N 1
ATOM 708 C CA . SER A 1 94 ? 2.660 -4.724 8.460 1.00 94.94 94 SER A CA 1
ATOM 709 C C . SER A 1 94 ? 1.383 -3.978 8.840 1.00 94.94 94 SER A C 1
ATOM 711 O O . SER A 1 94 ? 1.372 -3.239 9.830 1.00 94.94 94 SER A O 1
ATOM 713 N N . THR A 1 95 ? 0.321 -4.160 8.059 1.00 97.12 95 THR A N 1
ATOM 714 C CA . THR A 1 95 ? -1.003 -3.599 8.333 1.00 97.12 95 THR A CA 1
ATOM 715 C C . THR A 1 95 ? -2.006 -4.727 8.608 1.00 97.12 95 THR A C 1
ATOM 717 O O . THR A 1 95 ? -2.155 -5.623 7.775 1.00 97.12 95 THR A O 1
ATOM 720 N N . PRO A 1 96 ? -2.740 -4.709 9.739 1.00 96.38 96 PRO A N 1
ATOM 721 C CA . PRO A 1 96 ? -3.756 -5.720 10.026 1.00 96.38 96 PRO A CA 1
ATOM 722 C C . PRO A 1 96 ? -4.779 -5.871 8.891 1.00 96.38 96 PRO A C 1
ATOM 724 O O . PRO A 1 96 ? -5.324 -4.887 8.395 1.00 96.38 96 PRO A O 1
ATOM 727 N N . GLY A 1 97 ? -5.034 -7.116 8.482 1.00 96.25 97 GLY A N 1
ATOM 728 C CA . GLY A 1 97 ? -5.939 -7.440 7.372 1.00 96.25 97 GLY A CA 1
ATOM 729 C C . GLY A 1 97 ? -5.343 -7.261 5.969 1.00 96.25 97 GLY A C 1
ATOM 730 O O . GLY A 1 97 ? -5.986 -7.655 4.998 1.00 96.25 97 GLY A O 1
ATOM 731 N N . GLY A 1 98 ? -4.128 -6.717 5.851 1.00 97.50 98 GLY A N 1
ATOM 732 C CA . GLY A 1 98 ? -3.410 -6.583 4.588 1.00 97.50 98 GLY A CA 1
ATOM 733 C C . GLY A 1 98 ? -2.604 -7.834 4.235 1.00 97.50 98 GLY A C 1
ATOM 734 O O . GLY A 1 98 ? -1.920 -8.416 5.076 1.00 97.50 98 GLY A O 1
ATOM 735 N N . ALA A 1 99 ? -2.644 -8.235 2.965 1.00 98.19 99 ALA A N 1
ATOM 736 C CA . ALA A 1 99 ? -1.754 -9.254 2.416 1.00 98.19 99 ALA A CA 1
ATOM 737 C C . ALA A 1 99 ? -0.520 -8.587 1.789 1.00 98.19 99 ALA A C 1
ATOM 739 O O . ALA A 1 99 ? -0.647 -7.893 0.776 1.00 98.19 99 ALA A O 1
ATOM 740 N N . LYS A 1 100 ? 0.671 -8.789 2.369 1.00 97.69 100 LYS A N 1
ATOM 741 C CA . LYS A 1 100 ? 1.934 -8.223 1.860 1.00 97.69 100 LYS A CA 1
ATOM 742 C C . LYS A 1 100 ? 2.214 -8.716 0.439 1.00 97.69 100 LYS A C 1
ATOM 744 O O . LYS A 1 100 ? 2.281 -9.918 0.201 1.00 97.69 100 LYS A O 1
ATOM 749 N N . VAL A 1 101 ? 2.417 -7.777 -0.484 1.00 98.06 101 VAL A N 1
ATOM 750 C CA . VAL A 1 101 ? 2.840 -8.061 -1.862 1.00 98.06 101 VAL A CA 1
ATOM 751 C C . VAL A 1 101 ? 4.335 -7.824 -2.001 1.00 98.06 101 VAL A C 1
ATOM 753 O O . VAL A 1 101 ? 5.067 -8.705 -2.440 1.00 98.06 101 VAL A O 1
ATOM 756 N N . VAL A 1 102 ? 4.794 -6.629 -1.626 1.00 98.06 102 VAL A N 1
ATOM 757 C CA . VAL A 1 102 ? 6.200 -6.245 -1.756 1.00 98.06 102 VAL A CA 1
ATOM 758 C C . VAL A 1 102 ? 6.540 -5.096 -0.813 1.00 98.06 102 VAL A C 1
ATOM 760 O O . VAL A 1 102 ? 5.672 -4.337 -0.376 1.00 98.06 102 VAL A O 1
ATOM 763 N N . GLU A 1 103 ? 7.827 -4.983 -0.511 1.00 97.88 103 GLU A N 1
ATOM 764 C CA . GLU A 1 103 ? 8.432 -3.832 0.141 1.00 97.88 103 GLU A CA 1
ATOM 765 C C . GLU A 1 103 ? 9.560 -3.301 -0.752 1.00 97.88 103 GLU A C 1
ATOM 767 O O . GLU A 1 103 ? 10.416 -4.072 -1.184 1.00 97.88 103 GLU A O 1
ATOM 772 N N . ILE A 1 104 ? 9.533 -2.004 -1.057 1.00 97.62 104 ILE A N 1
ATOM 773 C CA . ILE A 1 104 ? 10.462 -1.341 -1.980 1.00 97.62 104 ILE A CA 1
ATOM 774 C C . ILE A 1 104 ? 11.197 -0.252 -1.204 1.00 97.62 104 ILE A C 1
ATOM 776 O 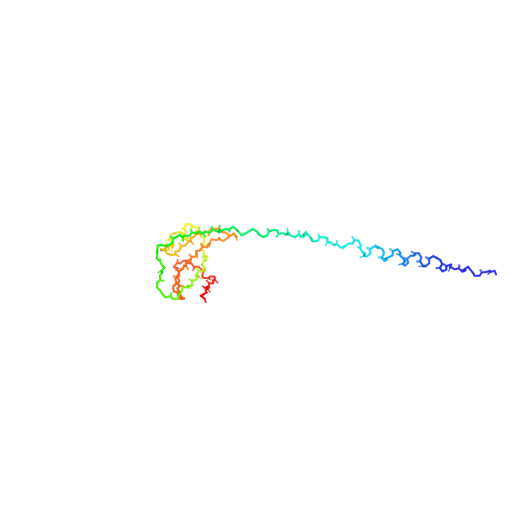O . ILE A 1 104 ? 10.557 0.634 -0.640 1.00 97.62 104 ILE A O 1
ATOM 780 N N . GLY A 1 105 ? 12.521 -0.357 -1.137 1.00 93.69 105 GLY A N 1
ATOM 781 C CA . GLY A 1 105 ? 13.373 0.495 -0.312 1.00 93.69 105 GLY A CA 1
ATOM 782 C C . GLY A 1 105 ? 14.109 1.601 -1.055 1.00 93.69 105 GLY A C 1
ATOM 783 O O . GLY A 1 105 ? 13.969 1.701 -2.275 1.00 93.69 105 GLY A O 1
ATOM 784 N N . PRO A 1 106 ? 14.858 2.418 -0.292 1.00 81.75 106 PRO A N 1
ATOM 785 C CA . PRO A 1 106 ? 15.641 3.532 -0.812 1.00 81.75 106 PRO A CA 1
ATOM 786 C C . PRO A 1 106 ? 16.814 3.077 -1.685 1.00 81.75 106 PRO A C 1
ATOM 788 O O . PRO A 1 106 ? 17.320 1.948 -1.473 1.00 81.75 106 PRO A O 1
#